Protein AF-A0A512J913-F1 (afdb_monomer_lite)

Radius of gyration: 15.75 Å; chains: 1; bounding box: 43×26×37 Å

Structure (mmCIF, N/CA/C/O backbone):
data_AF-A0A512J913-F1
#
_entry.id   AF-A0A512J913-F1
#
loop_
_atom_site.group_PDB
_atom_site.id
_atom_site.type_symbol
_atom_site.label_atom_id
_atom_site.label_alt_id
_atom_site.label_comp_id
_atom_site.label_asym_id
_atom_site.label_entity_id
_atom_site.label_seq_id
_atom_site.pdbx_PDB_ins_code
_atom_site.Cartn_x
_atom_site.Cartn_y
_atom_site.Cartn_z
_atom_site.occupancy
_atom_site.B_iso_or_equiv
_atom_site.auth_seq_id
_atom_site.auth_comp_id
_atom_site.auth_asym_id
_atom_site.auth_atom_id
_atom_site.pdbx_PDB_model_num
ATOM 1 N N . MET A 1 1 ? -6.130 -16.886 -3.804 1.00 50.66 1 MET A N 1
ATOM 2 C CA . MET A 1 1 ? -6.868 -15.606 -3.938 1.00 50.66 1 MET A CA 1
ATOM 3 C C . MET A 1 1 ? -5.923 -14.403 -3.977 1.00 50.66 1 MET A C 1
ATOM 5 O O . MET A 1 1 ? -6.356 -13.372 -4.466 1.00 50.66 1 MET A O 1
ATOM 9 N N . ASN A 1 2 ? -4.657 -14.534 -3.545 1.00 57.94 2 ASN A N 1
ATOM 10 C CA . ASN A 1 2 ? -3.639 -13.482 -3.696 1.00 57.94 2 ASN A CA 1
ATOM 11 C C . ASN A 1 2 ? -3.136 -13.316 -5.140 1.00 57.94 2 ASN A C 1
ATOM 13 O O . ASN A 1 2 ? -2.950 -12.186 -5.570 1.00 57.94 2 ASN A O 1
ATOM 17 N N . ASP A 1 3 ? -3.061 -14.404 -5.913 1.00 68.06 3 ASP A N 1
ATOM 18 C CA . ASP A 1 3 ? -2.468 -14.396 -7.263 1.00 68.06 3 ASP A CA 1
ATOM 19 C C . ASP A 1 3 ? -3.085 -13.357 -8.220 1.00 68.06 3 ASP A C 1
ATOM 21 O O . ASP A 1 3 ? -2.378 -12.712 -8.979 1.00 68.06 3 ASP A O 1
ATOM 25 N N . ALA A 1 4 ? -4.398 -13.111 -8.137 1.00 76.56 4 ALA A N 1
ATOM 26 C CA . ALA A 1 4 ? -5.071 -12.143 -9.009 1.00 76.56 4 ALA A CA 1
ATOM 27 C C . ALA A 1 4 ? -4.707 -10.674 -8.705 1.00 76.56 4 ALA A C 1
ATOM 29 O O . ALA A 1 4 ? -4.773 -9.826 -9.594 1.00 76.56 4 ALA A O 1
ATOM 30 N N . ILE A 1 5 ? -4.365 -10.357 -7.451 1.00 75.62 5 ILE A N 1
ATOM 31 C CA . ILE A 1 5 ? -3.904 -9.015 -7.065 1.00 75.62 5 ILE A CA 1
ATOM 32 C C . ILE A 1 5 ? -2.443 -8.848 -7.474 1.00 75.62 5 ILE A C 1
ATOM 34 O O . ILE A 1 5 ? -2.087 -7.806 -8.023 1.00 75.62 5 ILE A O 1
ATOM 38 N N . ASP A 1 6 ? -1.631 -9.881 -7.259 1.00 80.06 6 ASP A N 1
ATOM 39 C CA . ASP A 1 6 ? -0.223 -9.887 -7.649 1.00 80.06 6 ASP A CA 1
ATOM 40 C C . ASP A 1 6 ? -0.076 -9.709 -9.169 1.00 80.06 6 ASP A C 1
ATOM 42 O O . ASP A 1 6 ? 0.686 -8.848 -9.617 1.00 80.06 6 ASP A O 1
ATOM 46 N N . ASP A 1 7 ? -0.888 -10.419 -9.961 1.00 84.81 7 ASP A N 1
ATOM 47 C CA . ASP A 1 7 ? -0.938 -10.289 -11.422 1.00 84.81 7 ASP A CA 1
ATOM 48 C C . ASP A 1 7 ? -1.324 -8.868 -11.861 1.00 84.81 7 ASP A C 1
ATOM 50 O O . ASP A 1 7 ? -0.690 -8.290 -12.747 1.00 84.81 7 ASP A O 1
ATOM 54 N N . LEU A 1 8 ? -2.327 -8.264 -11.214 1.00 83.31 8 LEU A N 1
ATOM 55 C CA . LEU A 1 8 ? -2.758 -6.899 -11.519 1.00 83.31 8 LEU A CA 1
ATOM 56 C C . LEU A 1 8 ? -1.661 -5.875 -11.198 1.00 83.31 8 LEU A C 1
ATOM 58 O O . LEU A 1 8 ? -1.430 -4.945 -11.972 1.00 83.31 8 LEU A O 1
ATOM 62 N N . VAL A 1 9 ? -0.980 -6.020 -10.059 1.00 83.31 9 VAL A N 1
ATOM 63 C CA . VAL A 1 9 ? 0.129 -5.136 -9.678 1.00 83.31 9 VAL A CA 1
ATOM 64 C C . VAL A 1 9 ? 1.288 -5.290 -10.661 1.00 83.31 9 VAL A C 1
ATOM 66 O O . VAL A 1 9 ? 1.824 -4.281 -11.123 1.00 83.31 9 VAL A O 1
ATOM 69 N N . ALA A 1 10 ? 1.634 -6.522 -11.041 1.00 85.19 10 ALA A N 1
ATOM 70 C CA . ALA A 1 10 ? 2.672 -6.804 -12.026 1.00 85.19 10 ALA A CA 1
ATOM 71 C C . ALA A 1 10 ? 2.339 -6.207 -13.403 1.00 85.19 10 ALA A C 1
ATOM 73 O O . ALA A 1 10 ? 3.196 -5.570 -14.020 1.00 85.19 10 ALA A O 1
ATOM 74 N N . GLU A 1 11 ? 1.090 -6.331 -13.860 1.00 89.69 11 GLU A N 1
ATOM 75 C CA . GLU A 1 11 ? 0.616 -5.728 -15.109 1.00 89.69 11 GLU A CA 1
ATOM 76 C C . GLU A 1 11 ? 0.761 -4.200 -15.076 1.00 89.69 11 GLU A C 1
ATOM 78 O O . GLU A 1 11 ? 1.305 -3.599 -16.006 1.00 89.69 11 GLU A O 1
ATOM 83 N N . ARG A 1 12 ? 0.331 -3.551 -13.985 1.00 88.19 12 ARG A N 1
ATOM 84 C CA . ARG A 1 12 ? 0.413 -2.088 -13.841 1.00 88.19 12 ARG A CA 1
ATOM 85 C C . ARG A 1 12 ? 1.848 -1.588 -13.736 1.00 88.19 12 ARG A C 1
ATOM 87 O O . ARG A 1 12 ? 2.168 -0.569 -14.346 1.00 88.19 12 ARG A O 1
ATOM 94 N N . LEU A 1 13 ? 2.713 -2.306 -13.022 1.00 87.94 13 LEU A N 1
ATOM 95 C CA . LEU A 1 13 ? 4.145 -2.011 -12.964 1.00 87.94 13 LEU A CA 1
ATOM 96 C C . LEU A 1 13 ? 4.797 -2.155 -14.338 1.00 87.94 13 LEU A C 1
ATOM 98 O O . LEU A 1 13 ? 5.553 -1.276 -14.744 1.00 87.94 13 LEU A O 1
ATOM 102 N N . SER A 1 14 ? 4.472 -3.220 -15.075 1.00 88.81 14 SER A N 1
ATOM 103 C CA . SER A 1 14 ? 4.976 -3.430 -16.433 1.00 88.81 14 SER A CA 1
ATOM 104 C C . SER A 1 14 ? 4.492 -2.348 -17.397 1.00 88.81 14 SER A C 1
ATOM 106 O O . SER A 1 14 ? 5.258 -1.921 -18.254 1.00 88.81 14 SER A O 1
ATOM 108 N N . ALA A 1 15 ? 3.244 -1.892 -17.272 1.00 87.50 15 ALA A N 1
ATOM 109 C CA . ALA A 1 15 ? 2.690 -0.833 -18.114 1.00 87.50 15 ALA A CA 1
ATOM 110 C C . ALA A 1 15 ? 3.309 0.544 -17.821 1.00 87.50 15 ALA A C 1
ATOM 112 O O . ALA A 1 15 ? 3.456 1.355 -18.731 1.00 87.50 15 ALA A O 1
ATOM 113 N N . ALA A 1 16 ? 3.685 0.803 -16.567 1.00 87.88 16 ALA A N 1
ATOM 114 C CA . ALA A 1 16 ? 4.386 2.019 -16.158 1.00 87.88 16 ALA A CA 1
ATOM 115 C C . ALA A 1 16 ? 5.914 1.936 -16.365 1.00 87.88 16 ALA A C 1
ATOM 117 O O . ALA A 1 16 ? 6.622 2.930 -16.192 1.00 87.88 16 ALA A O 1
ATOM 118 N N . ALA A 1 17 ? 6.448 0.764 -16.723 1.00 85.31 17 ALA A N 1
ATOM 119 C CA . ALA A 1 17 ? 7.881 0.554 -16.861 1.00 85.31 17 ALA A CA 1
ATOM 120 C C . ALA A 1 17 ? 8.460 1.440 -17.975 1.00 85.31 17 ALA A C 1
ATOM 122 O O . ALA A 1 17 ? 8.073 1.354 -19.137 1.00 85.31 17 ALA A O 1
ATOM 123 N N . GLY A 1 18 ? 9.423 2.289 -17.612 1.00 87.81 18 GLY A N 1
ATOM 124 C CA . GLY A 1 18 ? 10.062 3.230 -18.537 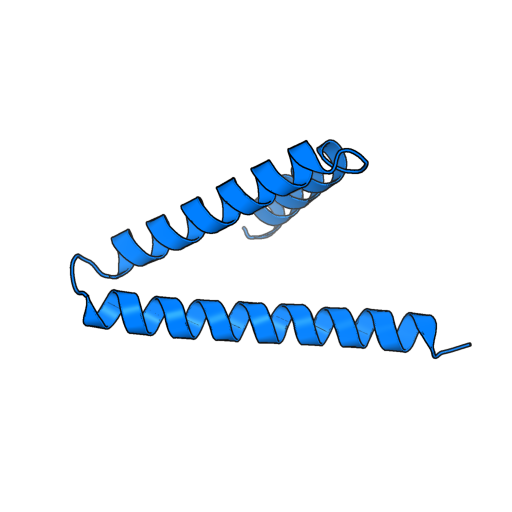1.00 87.81 18 GLY A CA 1
ATOM 125 C C . GLY A 1 18 ? 9.446 4.632 -18.559 1.00 87.81 18 GLY A C 1
ATOM 126 O O . GLY A 1 18 ? 10.044 5.518 -19.165 1.00 87.81 18 GLY A O 1
ATOM 127 N N . ASP A 1 19 ? 8.333 4.864 -17.853 1.00 93.12 19 ASP A N 1
ATOM 128 C CA . ASP A 1 19 ? 7.765 6.196 -17.626 1.00 93.12 19 ASP A CA 1
ATOM 129 C C . ASP A 1 19 ? 7.797 6.552 -16.123 1.00 93.12 19 ASP A C 1
ATOM 131 O O . ASP A 1 19 ? 6.971 6.078 -15.335 1.00 93.12 19 ASP A O 1
ATOM 135 N N . PRO A 1 20 ? 8.744 7.408 -15.690 1.00 88.19 20 PRO A N 1
ATOM 136 C CA . PRO A 1 20 ? 8.850 7.828 -14.296 1.00 88.19 20 PRO A CA 1
ATOM 137 C C . PRO A 1 20 ? 7.596 8.518 -13.746 1.00 88.19 20 PRO A C 1
ATOM 139 O O . PRO A 1 20 ? 7.337 8.413 -12.547 1.00 88.19 20 PRO A O 1
ATOM 142 N N . ALA A 1 21 ? 6.829 9.224 -14.586 1.00 91.00 21 ALA A N 1
ATOM 143 C CA . ALA A 1 21 ? 5.603 9.887 -14.152 1.00 91.00 21 ALA A CA 1
ATOM 144 C C . ALA A 1 21 ? 4.512 8.851 -13.856 1.00 91.00 21 ALA A C 1
ATOM 146 O O . ALA A 1 21 ? 3.935 8.865 -12.770 1.00 91.00 21 ALA A O 1
ATOM 147 N N . ALA A 1 22 ? 4.322 7.879 -14.753 1.00 85.69 22 ALA A N 1
ATOM 148 C CA . ALA A 1 22 ? 3.386 6.776 -14.542 1.00 85.69 22 ALA A CA 1
ATOM 149 C C . ALA A 1 22 ? 3.729 5.942 -13.291 1.00 85.69 22 ALA A C 1
ATOM 151 O O . ALA A 1 22 ? 2.837 5.530 -12.549 1.00 85.69 22 ALA A O 1
ATOM 152 N N . LEU A 1 23 ? 5.021 5.730 -13.008 1.00 87.62 23 LEU A N 1
ATOM 153 C CA . LEU A 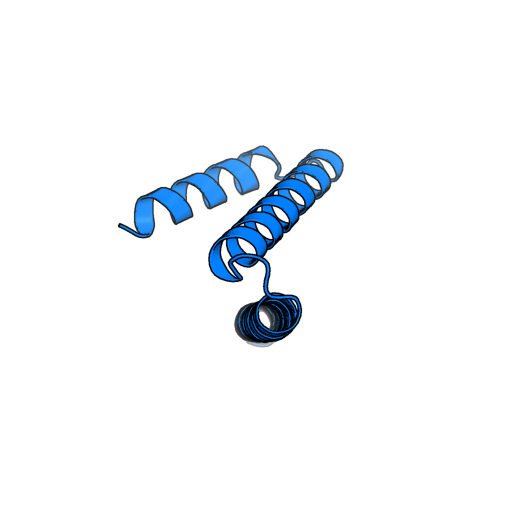1 23 ? 5.464 5.068 -11.774 1.00 87.62 23 LEU A CA 1
ATOM 154 C C . LEU A 1 23 ? 5.165 5.900 -10.519 1.00 87.62 23 LEU A C 1
ATOM 156 O O . LEU A 1 23 ? 4.781 5.343 -9.487 1.00 87.62 23 LEU A O 1
ATOM 160 N N . ALA A 1 24 ? 5.327 7.224 -10.587 1.00 87.00 24 ALA A N 1
ATOM 161 C CA . ALA A 1 24 ? 4.982 8.115 -9.483 1.00 87.00 24 ALA A CA 1
ATOM 162 C C . ALA A 1 24 ? 3.471 8.107 -9.199 1.00 87.00 24 ALA A C 1
ATOM 164 O O . ALA A 1 24 ? 3.081 8.045 -8.029 1.00 87.00 24 ALA A O 1
ATOM 165 N N . ASP A 1 25 ? 2.645 8.090 -10.246 1.00 89.94 25 ASP A N 1
ATOM 166 C CA . ASP A 1 25 ? 1.187 7.995 -10.141 1.00 89.94 25 ASP A CA 1
ATOM 167 C C . ASP A 1 25 ? 0.754 6.651 -9.547 1.00 89.94 25 ASP A C 1
ATOM 169 O O . ASP A 1 25 ? -0.045 6.616 -8.608 1.00 89.94 25 ASP A O 1
ATOM 173 N N . LEU A 1 26 ? 1.334 5.542 -10.020 1.00 88.38 26 LEU A N 1
ATOM 174 C CA . LEU A 1 26 ? 1.075 4.207 -9.477 1.00 88.38 26 LEU A CA 1
ATOM 175 C C . LEU A 1 26 ? 1.436 4.128 -7.987 1.00 88.38 26 LEU A C 1
ATOM 177 O O . LEU A 1 26 ? 0.648 3.634 -7.181 1.00 88.38 26 LEU A O 1
ATOM 181 N N . ARG A 1 27 ? 2.593 4.675 -7.594 1.00 89.31 27 ARG A N 1
ATOM 182 C CA . ARG A 1 27 ? 2.986 4.781 -6.182 1.00 89.31 27 ARG A CA 1
ATOM 183 C C . ARG A 1 27 ? 1.972 5.599 -5.379 1.00 89.31 27 ARG A C 1
ATOM 185 O O . ARG A 1 27 ? 1.607 5.194 -4.278 1.00 89.31 27 ARG A O 1
ATOM 192 N N . GLY A 1 28 ? 1.518 6.734 -5.911 1.00 89.44 28 GLY A N 1
ATOM 193 C CA . GLY A 1 28 ? 0.500 7.569 -5.272 1.00 89.44 28 GLY A CA 1
ATOM 194 C C . GLY A 1 28 ? -0.813 6.817 -5.045 1.00 89.44 28 GLY A C 1
ATOM 195 O O . GLY A 1 28 ? -1.365 6.867 -3.946 1.00 89.44 28 GLY A O 1
ATOM 196 N N . ALA A 1 29 ? -1.271 6.061 -6.045 1.00 89.56 29 ALA A N 1
ATOM 197 C CA . ALA A 1 29 ? -2.479 5.244 -5.952 1.00 89.56 29 ALA A CA 1
ATOM 198 C C . ALA A 1 29 ? -2.363 4.139 -4.887 1.00 89.56 29 ALA A C 1
ATOM 200 O O . ALA A 1 29 ? -3.297 3.942 -4.110 1.00 89.56 29 ALA A O 1
ATOM 201 N N . LEU A 1 30 ? -1.213 3.459 -4.806 1.00 88.31 30 LEU A N 1
ATOM 202 C CA . LEU A 1 30 ? -0.958 2.432 -3.788 1.00 88.31 30 LEU A CA 1
ATOM 203 C C . LEU A 1 30 ? -0.971 3.016 -2.369 1.00 88.31 30 LEU A C 1
ATOM 205 O O . LEU A 1 30 ? -1.615 2.454 -1.484 1.00 88.31 30 LEU A O 1
ATOM 209 N N . ILE A 1 31 ? -0.318 4.165 -2.160 1.00 90.88 31 ILE A N 1
ATOM 210 C CA . ILE A 1 31 ? -0.318 4.859 -0.863 1.00 90.88 31 ILE A CA 1
ATOM 211 C C . ILE A 1 31 ? -1.746 5.253 -0.473 1.00 90.88 31 ILE A C 1
ATOM 213 O O . ILE A 1 31 ? -2.171 4.971 0.644 1.00 90.88 31 ILE A O 1
ATOM 217 N N . ALA A 1 32 ? -2.508 5.848 -1.395 1.00 90.25 32 ALA A N 1
ATOM 218 C CA . ALA A 1 32 ? -3.890 6.240 -1.137 1.00 90.25 32 ALA A CA 1
ATOM 219 C C . ALA A 1 32 ? -4.783 5.036 -0.788 1.00 90.25 32 ALA A C 1
ATOM 221 O O . ALA A 1 32 ? -5.579 5.115 0.149 1.00 90.25 32 ALA A O 1
ATOM 222 N N . GLY A 1 33 ? -4.626 3.915 -1.500 1.00 90.06 33 GLY A N 1
ATOM 223 C CA . GLY A 1 33 ? -5.346 2.672 -1.218 1.00 90.06 33 GLY A CA 1
ATOM 224 C C . GLY A 1 33 ? -5.035 2.114 0.172 1.00 90.06 33 GLY A C 1
ATOM 225 O O . GLY A 1 33 ? -5.956 1.788 0.921 1.00 90.06 33 GLY A O 1
ATOM 226 N N . LEU A 1 34 ? -3.754 2.077 0.553 1.00 91.19 34 LEU A N 1
ATOM 227 C CA . LEU A 1 34 ? -3.322 1.659 1.888 1.00 91.19 34 LEU A CA 1
ATOM 228 C C . LEU A 1 34 ? -3.878 2.584 2.981 1.00 91.19 34 LEU A C 1
ATOM 230 O O . LEU A 1 34 ? -4.440 2.105 3.965 1.00 91.19 34 LEU A O 1
ATOM 234 N N . SER A 1 35 ? -3.784 3.905 2.798 1.00 90.31 35 SER A N 1
ATOM 235 C CA . SER A 1 35 ? -4.331 4.879 3.750 1.00 90.31 35 SER A CA 1
ATOM 236 C C . SER A 1 35 ? -5.844 4.728 3.927 1.00 90.31 35 SER A C 1
ATOM 238 O O . SER A 1 35 ? -6.338 4.811 5.051 1.00 90.31 35 SER A O 1
ATOM 240 N N . LEU A 1 36 ? -6.583 4.461 2.845 1.00 92.00 36 LEU A N 1
ATOM 241 C CA . LEU A 1 36 ? -8.022 4.212 2.911 1.00 92.00 36 LEU A CA 1
ATOM 242 C C . LEU A 1 36 ? -8.342 2.916 3.667 1.00 92.00 36 LEU A C 1
ATOM 244 O O . LEU A 1 36 ? -9.232 2.918 4.514 1.00 92.00 36 LEU A O 1
ATOM 248 N N . ALA A 1 37 ? -7.615 1.828 3.400 1.00 92.19 37 ALA A N 1
ATOM 249 C CA . ALA A 1 37 ? -7.803 0.561 4.106 1.00 92.19 37 ALA A CA 1
ATOM 250 C C . ALA A 1 37 ? -7.570 0.713 5.619 1.00 92.19 37 ALA A C 1
ATOM 252 O O . ALA A 1 37 ? -8.368 0.218 6.419 1.00 92.19 37 ALA A O 1
ATOM 253 N N . ILE A 1 38 ? -6.532 1.457 6.016 1.00 93.12 38 ILE A N 1
ATOM 254 C CA . ILE A 1 38 ? -6.257 1.785 7.421 1.00 93.12 38 ILE A CA 1
ATOM 255 C C . ILE A 1 38 ? -7.399 2.606 8.018 1.00 93.12 38 ILE A C 1
ATOM 257 O O . ILE A 1 38 ? -7.902 2.255 9.082 1.00 93.12 38 ILE A O 1
ATOM 261 N N . ALA A 1 39 ? -7.841 3.664 7.335 1.00 91.56 39 ALA A N 1
ATOM 262 C CA . ALA A 1 39 ? -8.916 4.525 7.821 1.00 91.56 39 ALA A CA 1
ATOM 263 C C . ALA A 1 39 ? -10.229 3.753 8.039 1.00 91.56 39 ALA A C 1
ATOM 265 O O . ALA A 1 39 ? -10.896 3.955 9.053 1.00 91.56 39 ALA A O 1
ATOM 266 N N . VAL A 1 40 ? -10.574 2.842 7.121 1.00 94.69 40 VAL A N 1
ATOM 267 C CA . VAL A 1 40 ? -11.747 1.962 7.248 1.00 94.69 40 VAL A CA 1
ATOM 268 C C . VAL A 1 40 ? -11.583 0.997 8.423 1.00 94.69 40 VAL A C 1
ATOM 270 O O . VAL A 1 40 ? -12.502 0.857 9.223 1.00 94.69 40 VAL A O 1
ATOM 273 N N . THR A 1 41 ? -10.411 0.374 8.562 1.00 95.00 41 THR A N 1
ATOM 274 C CA . THR A 1 41 ? 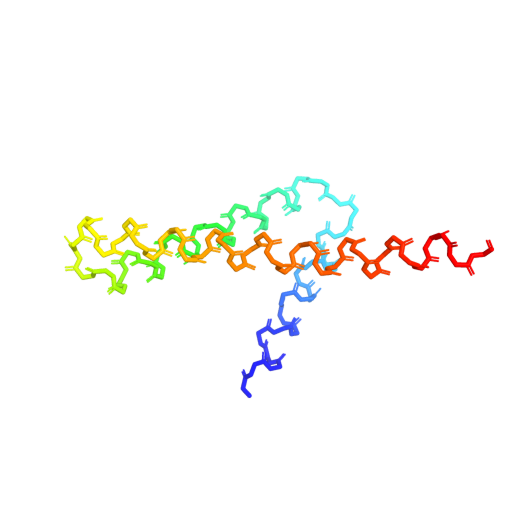-10.133 -0.607 9.628 1.00 95.00 41 THR A CA 1
ATOM 275 C C . THR A 1 41 ? -10.064 0.038 11.014 1.00 95.00 41 THR A C 1
ATOM 277 O O . THR A 1 41 ? -10.398 -0.589 12.013 1.00 95.00 41 THR A O 1
ATOM 280 N N . ALA A 1 42 ? -9.642 1.299 11.093 1.00 94.25 42 ALA A N 1
ATOM 281 C CA . ALA A 1 42 ? -9.537 2.038 12.344 1.00 94.25 42 ALA A CA 1
ATOM 282 C C . ALA A 1 42 ? -10.894 2.498 12.905 1.00 94.25 42 ALA A C 1
ATOM 284 O O . ALA A 1 42 ? -10.938 2.946 14.049 1.00 94.25 42 ALA A O 1
ATOM 285 N N . GLU A 1 43 ? -11.975 2.435 12.116 1.00 92.75 43 GLU A N 1
ATOM 286 C CA . GLU A 1 43 ? -13.346 2.788 12.524 1.00 92.75 43 GLU A CA 1
ATOM 287 C C . GLU A 1 43 ? -13.458 4.166 13.218 1.00 92.75 43 GLU A C 1
ATOM 289 O O . GLU A 1 43 ? -14.237 4.367 14.149 1.00 92.75 43 GLU A O 1
ATOM 294 N N . GLY A 1 44 ? -12.655 5.143 12.778 1.00 85.19 44 GLY A N 1
ATOM 295 C CA . GLY A 1 44 ? -12.632 6.498 13.348 1.00 85.19 44 GLY A CA 1
ATOM 296 C C . GLY A 1 44 ? -11.812 6.654 14.636 1.00 85.19 44 GLY A C 1
ATOM 297 O O . GLY A 1 44 ? -11.845 7.717 15.252 1.00 85.19 44 GLY A O 1
ATOM 298 N N . SER A 1 45 ? -11.065 5.630 15.054 1.00 95.19 45 SER A N 1
ATOM 299 C CA . SER A 1 45 ? -10.115 5.721 16.163 1.00 95.19 45 SER A CA 1
ATOM 300 C C . SER A 1 45 ? -8.741 6.192 15.687 1.00 95.19 45 SER A C 1
ATOM 302 O O . SER A 1 45 ? -7.993 5.430 15.073 1.00 95.19 45 SER A O 1
ATOM 304 N N . ASP A 1 46 ? -8.356 7.416 16.058 1.00 93.38 46 ASP A N 1
ATOM 305 C CA . ASP A 1 46 ? -7.027 7.973 15.755 1.00 93.38 46 ASP A CA 1
ATOM 306 C C . ASP A 1 46 ? -5.890 7.085 16.282 1.00 93.38 46 ASP A C 1
ATOM 308 O O . ASP A 1 46 ? -4.861 6.903 15.632 1.00 93.38 46 ASP A O 1
ATOM 312 N N . ARG A 1 47 ? -6.092 6.470 17.455 1.00 94.94 47 ARG A N 1
ATOM 313 C CA . ARG A 1 47 ? -5.115 5.551 18.050 1.00 94.94 47 ARG A CA 1
ATOM 314 C C . ARG A 1 47 ? -4.973 4.269 17.232 1.00 94.94 47 ARG A C 1
ATOM 316 O O . ARG A 1 47 ? -3.849 3.812 17.036 1.00 94.94 47 ARG A O 1
ATOM 323 N N . ALA A 1 48 ? -6.084 3.686 16.781 1.00 93.31 48 ALA A N 1
ATOM 324 C CA . ALA A 1 48 ? -6.040 2.488 15.945 1.00 93.31 48 ALA A CA 1
ATOM 325 C C . ALA A 1 48 ? -5.414 2.795 14.578 1.00 93.31 48 ALA A C 1
ATOM 327 O O . ALA A 1 48 ? -4.576 2.030 14.113 1.00 93.31 48 ALA A O 1
ATOM 328 N N . ALA A 1 49 ? -5.743 3.944 13.980 1.00 92.25 49 ALA A N 1
ATOM 329 C CA . ALA A 1 49 ? -5.135 4.397 12.733 1.00 92.25 49 ALA A CA 1
ATOM 330 C C . ALA A 1 49 ? -3.615 4.571 12.871 1.00 92.25 49 ALA A C 1
ATOM 332 O O . ALA A 1 49 ? -2.873 4.085 12.024 1.00 92.25 49 ALA A O 1
ATOM 333 N N . SER A 1 50 ? -3.143 5.196 13.959 1.00 93.88 50 SER A N 1
ATOM 334 C CA . SER A 1 50 ? -1.707 5.351 14.234 1.00 93.88 50 SER A CA 1
ATOM 335 C C . SER A 1 50 ? -1.000 4.000 14.346 1.00 93.88 50 SER A C 1
ATOM 337 O O . SER A 1 50 ? 0.014 3.790 13.689 1.00 93.88 50 SER A O 1
ATOM 339 N N . PHE A 1 51 ? -1.563 3.067 15.120 1.00 96.25 51 PHE A N 1
ATOM 340 C CA . PHE A 1 51 ? -1.005 1.723 15.278 1.00 96.25 51 PHE A CA 1
ATOM 341 C C . PHE A 1 51 ? -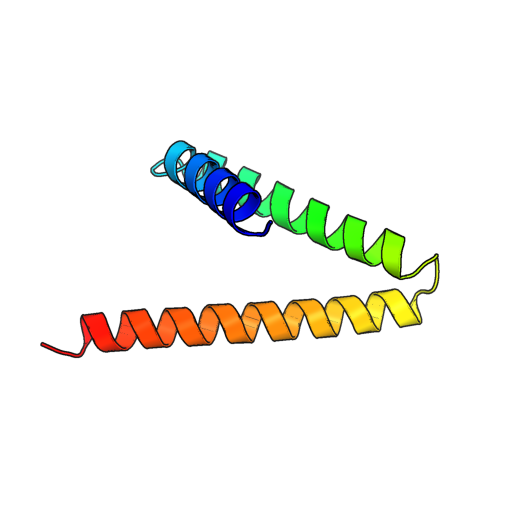0.931 0.970 13.940 1.00 96.25 51 PHE A C 1
ATOM 343 O O . PHE A 1 51 ? 0.103 0.409 13.595 1.00 96.25 51 PHE A O 1
ATOM 350 N N . LEU A 1 52 ? -2.002 1.004 13.146 1.00 94.25 52 LEU A N 1
ATOM 351 C CA . LEU A 1 52 ? -2.043 0.347 11.837 1.00 94.25 52 LEU A CA 1
ATOM 35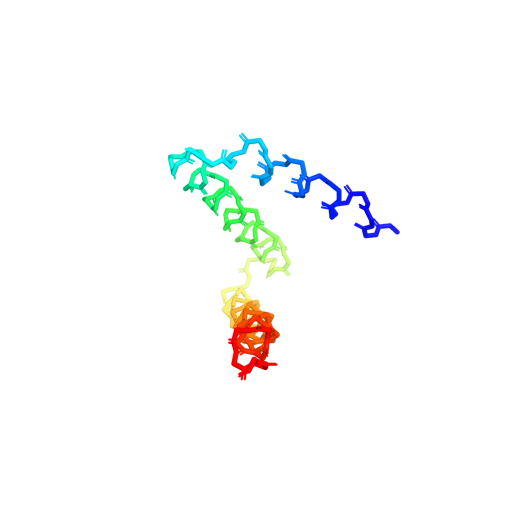2 C C . LEU A 1 52 ? -1.079 0.987 10.827 1.00 94.25 52 LEU A C 1
ATOM 354 O O . LEU A 1 52 ? -0.489 0.277 10.016 1.00 94.25 52 LEU A O 1
ATOM 358 N N . CYS A 1 53 ? -0.890 2.309 10.876 1.00 93.44 53 CYS A N 1
ATOM 359 C CA . CYS A 1 53 ? 0.129 2.996 10.081 1.00 93.44 53 CYS A CA 1
ATOM 360 C C . CYS A 1 53 ? 1.548 2.545 10.454 1.00 93.44 53 CYS A C 1
ATOM 362 O O . CYS A 1 53 ? 2.373 2.347 9.560 1.00 93.44 53 CYS A O 1
ATOM 364 N N . GLU A 1 54 ? 1.840 2.381 11.745 1.00 93.88 54 GLU A N 1
ATOM 365 C CA . GLU A 1 54 ? 3.133 1.876 12.222 1.00 93.88 54 GLU A CA 1
ATOM 366 C C . GLU A 1 54 ? 3.373 0.436 11.752 1.00 93.88 54 GLU A C 1
ATOM 368 O O . GLU A 1 54 ? 4.408 0.163 11.146 1.00 93.88 54 GLU A O 1
ATOM 373 N N . GLU A 1 55 ? 2.394 -0.456 11.922 1.00 94.19 55 GLU A N 1
ATOM 374 C CA . GLU A 1 55 ? 2.471 -1.847 11.453 1.00 94.19 55 GLU A CA 1
ATOM 375 C C . GLU A 1 55 ? 2.678 -1.928 9.934 1.00 94.19 55 GLU A C 1
ATOM 377 O O . GLU A 1 55 ? 3.577 -2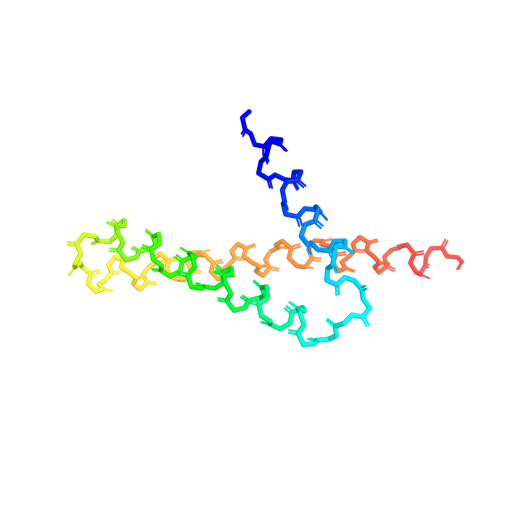.620 9.454 1.00 94.19 55 GLU A O 1
ATOM 382 N N . ALA A 1 56 ? 1.898 -1.168 9.158 1.00 90.81 56 ALA A N 1
ATOM 383 C CA . ALA A 1 56 ? 2.043 -1.125 7.706 1.00 90.81 56 ALA A CA 1
ATOM 384 C C . ALA A 1 56 ? 3.425 -0.603 7.281 1.00 90.81 56 ALA A C 1
ATOM 386 O O . ALA A 1 56 ? 4.011 -1.102 6.320 1.00 90.81 56 ALA A O 1
ATOM 387 N N . THR A 1 57 ? 3.966 0.379 8.006 1.00 89.62 57 THR A N 1
ATOM 388 C CA . THR A 1 57 ? 5.312 0.909 7.759 1.00 89.62 57 THR A CA 1
ATOM 389 C C . THR A 1 57 ? 6.380 -0.146 8.040 1.00 89.62 57 THR A C 1
ATOM 391 O O . THR A 1 57 ? 7.275 -0.326 7.214 1.00 89.62 57 THR A O 1
ATOM 394 N N . SER A 1 58 ? 6.273 -0.875 9.154 1.00 90.00 58 SER A N 1
ATOM 395 C CA . SER A 1 58 ? 7.190 -1.970 9.499 1.00 90.00 58 SER A CA 1
ATOM 396 C C . SER A 1 58 ? 7.195 -3.055 8.423 1.00 90.00 58 SER A C 1
ATOM 398 O O . SER A 1 58 ? 8.258 -3.386 7.901 1.00 90.00 58 SER A O 1
ATOM 400 N N . LEU A 1 59 ? 6.016 -3.516 7.993 1.00 88.00 59 LEU A N 1
ATOM 401 C CA . LEU A 1 59 ? 5.883 -4.529 6.940 1.00 88.00 59 LEU A CA 1
ATOM 402 C C . LEU A 1 59 ? 6.475 -4.071 5.599 1.00 88.00 59 LEU A C 1
ATOM 404 O O . LEU A 1 59 ? 7.123 -4.855 4.901 1.00 88.00 59 LEU A O 1
ATOM 408 N N . LEU A 1 60 ? 6.292 -2.797 5.234 1.00 84.31 60 LEU A N 1
ATOM 409 C CA . LEU A 1 60 ? 6.912 -2.224 4.037 1.00 84.31 60 LEU A CA 1
ATOM 410 C C . LEU A 1 60 ? 8.441 -2.237 4.138 1.00 84.31 60 LEU A C 1
ATOM 412 O O . LEU A 1 60 ? 9.110 -2.639 3.185 1.00 84.31 60 LEU A O 1
ATOM 416 N N . PHE A 1 61 ? 9.003 -1.822 5.276 1.00 84.50 61 PHE A N 1
ATOM 417 C CA . PHE A 1 61 ? 10.452 -1.834 5.483 1.00 84.50 61 PHE A CA 1
ATOM 418 C C . PHE A 1 61 ? 11.033 -3.247 5.470 1.00 84.50 61 PHE A C 1
ATOM 420 O O . PHE A 1 61 ? 12.073 -3.455 4.844 1.00 84.50 61 PHE A O 1
ATOM 427 N N . GLU A 1 62 ? 10.376 -4.209 6.114 1.00 85.50 62 GLU A N 1
ATOM 428 C CA . GLU A 1 62 ? 10.777 -5.618 6.099 1.00 85.50 62 GLU A CA 1
ATOM 429 C C . GLU A 1 62 ? 10.800 -6.154 4.664 1.00 85.50 62 GLU A C 1
ATOM 431 O O . GLU A 1 62 ? 11.848 -6.592 4.188 1.00 85.50 62 GLU A O 1
ATOM 436 N N . THR A 1 63 ? 9.704 -5.976 3.922 1.00 81.50 63 THR A N 1
ATOM 437 C CA . THR A 1 63 ? 9.577 -6.435 2.528 1.00 81.50 63 THR A CA 1
ATOM 438 C C . THR A 1 63 ? 10.645 -5.823 1.614 1.00 81.50 63 THR A C 1
ATOM 440 O O . THR A 1 63 ? 11.247 -6.515 0.786 1.00 81.50 63 THR A O 1
ATOM 443 N N . VAL A 1 64 ? 10.906 -4.516 1.754 1.00 77.06 64 VAL A N 1
ATOM 444 C CA . VAL A 1 64 ? 11.941 -3.816 0.976 1.00 77.06 64 VAL A CA 1
ATOM 445 C C . VAL A 1 64 ? 13.334 -4.305 1.358 1.00 77.06 64 VAL A C 1
ATOM 447 O O . VAL A 1 64 ? 14.173 -4.480 0.476 1.00 77.06 64 VAL A O 1
ATOM 450 N N . THR A 1 65 ? 13.594 -4.539 2.644 1.00 74.38 65 THR A N 1
ATOM 451 C CA . THR A 1 65 ? 14.897 -5.018 3.124 1.00 74.38 65 THR A CA 1
ATOM 452 C C . THR A 1 65 ? 15.181 -6.425 2.608 1.00 74.38 65 THR A C 1
ATOM 454 O O . THR A 1 65 ? 16.267 -6.663 2.081 1.00 74.38 65 THR A O 1
ATOM 457 N N . GLU A 1 66 ? 14.200 -7.326 2.667 1.00 76.88 66 GLU A N 1
ATOM 458 C CA . GLU A 1 66 ? 14.295 -8.679 2.112 1.00 76.88 66 GLU A CA 1
ATOM 459 C C . GLU A 1 66 ? 14.594 -8.658 0.607 1.00 76.88 66 GLU A C 1
ATOM 461 O O . GLU A 1 66 ? 15.511 -9.340 0.139 1.00 76.88 66 GLU A O 1
ATOM 466 N N . HIS A 1 67 ? 13.894 -7.812 -0.155 1.00 71.25 67 HIS A N 1
ATOM 467 C CA . HIS A 1 67 ? 14.154 -7.651 -1.587 1.00 71.25 67 HIS A CA 1
ATOM 468 C C . HIS A 1 67 ? 15.518 -7.015 -1.877 1.00 71.25 67 HIS A C 1
ATOM 470 O O . HIS A 1 67 ? 16.231 -7.463 -2.775 1.00 71.25 67 HIS A O 1
ATOM 476 N N . ALA A 1 68 ? 15.918 -5.991 -1.122 1.00 66.44 68 ALA A N 1
ATOM 477 C CA . ALA A 1 68 ? 17.215 -5.342 -1.282 1.00 66.44 68 ALA A CA 1
ATOM 478 C C . ALA A 1 68 ? 18.367 -6.311 -0.982 1.00 66.44 68 ALA A C 1
ATOM 480 O O . ALA A 1 68 ? 19.379 -6.298 -1.684 1.00 66.44 68 ALA A O 1
ATOM 481 N N . TRP A 1 69 ? 18.208 -7.187 0.013 1.00 59.69 69 TRP A N 1
ATOM 482 C CA . TRP A 1 69 ? 19.166 -8.248 0.320 1.00 59.69 69 TRP A CA 1
ATOM 483 C C . TRP A 1 69 ? 19.211 -9.313 -0.776 1.00 59.69 69 TRP A C 1
ATOM 485 O O . TRP A 1 69 ? 20.303 -9.708 -1.190 1.00 59.69 69 TRP A O 1
ATOM 495 N N . ALA A 1 70 ? 18.057 -9.730 -1.302 1.00 57.50 70 ALA A N 1
ATOM 496 C CA . ALA A 1 70 ? 17.984 -10.669 -2.419 1.00 57.50 70 ALA A CA 1
ATOM 497 C C . ALA A 1 70 ? 18.690 -10.121 -3.674 1.00 57.50 70 ALA A C 1
ATOM 499 O O . ALA A 1 70 ? 19.498 -10.816 -4.291 1.00 57.50 70 ALA A O 1
ATOM 500 N N . VAL A 1 71 ? 18.468 -8.848 -4.012 1.00 59.16 71 VAL A N 1
ATOM 501 C CA . VAL A 1 71 ? 19.149 -8.176 -5.131 1.00 59.16 71 VAL A CA 1
ATOM 502 C C . VAL A 1 71 ? 20.637 -7.965 -4.828 1.00 59.16 71 VAL A C 1
ATOM 504 O O . VAL A 1 71 ? 21.479 -8.210 -5.689 1.00 59.16 71 VAL A O 1
ATOM 507 N N . GLY A 1 72 ? 20.999 -7.586 -3.601 1.00 57.22 72 GLY A N 1
ATOM 508 C CA . GLY A 1 72 ? 22.389 -7.408 -3.176 1.00 57.22 72 GLY A CA 1
ATOM 509 C C . GLY A 1 72 ? 23.225 -8.690 -3.261 1.00 57.22 72 GLY A C 1
ATOM 510 O O . GLY A 1 72 ? 24.380 -8.635 -3.683 1.00 57.22 72 GLY A O 1
ATOM 511 N N . HIS A 1 73 ? 22.645 -9.851 -2.940 1.00 53.25 73 HIS A N 1
ATOM 512 C CA . HIS A 1 73 ? 23.287 -11.157 -3.129 1.00 53.25 73 HIS A CA 1
ATOM 513 C C . HIS A 1 73 ? 23.412 -11.559 -4.605 1.00 53.25 73 HIS A C 1
ATOM 515 O O . HIS A 1 73 ? 24.419 -12.155 -4.982 1.00 53.25 73 HIS A O 1
ATOM 521 N N . LEU A 1 74 ? 22.445 -11.204 -5.456 1.00 49.06 74 LEU A N 1
ATOM 522 C CA . LEU A 1 74 ? 22.529 -11.433 -6.906 1.00 49.06 74 LEU A CA 1
ATOM 523 C C . LEU A 1 74 ? 23.599 -10.554 -7.580 1.00 49.06 74 LEU A C 1
ATOM 525 O O . LEU A 1 74 ? 24.200 -10.968 -8.569 1.00 49.06 74 LEU A O 1
ATOM 529 N N . VAL A 1 75 ? 23.863 -9.360 -7.038 1.00 50.62 75 VAL A N 1
ATOM 530 C CA . VAL A 1 75 ? 24.870 -8.415 -7.556 1.00 50.62 75 VAL A CA 1
ATOM 531 C C . VAL A 1 75 ? 26.281 -8.713 -7.021 1.00 50.62 75 VAL A C 1
ATOM 533 O O . VAL A 1 75 ? 27.242 -8.586 -7.776 1.00 50.62 75 VAL A O 1
ATOM 536 N N . ASN A 1 76 ? 26.424 -9.151 -5.761 1.00 48.12 76 ASN A N 1
ATOM 537 C CA . ASN A 1 76 ? 27.719 -9.475 -5.130 1.00 48.12 76 ASN A CA 1
ATOM 538 C C . ASN A 1 76 ? 28.122 -10.962 -5.206 1.00 48.12 76 ASN A C 1
ATOM 540 O O . ASN A 1 76 ? 29.186 -11.329 -4.720 1.00 48.12 76 ASN A O 1
ATOM 544 N N . GLY A 1 77 ? 27.289 -11.830 -5.785 1.00 45.12 77 GLY A N 1
ATOM 545 C CA . GLY A 1 77 ? 27.567 -13.262 -5.965 1.00 45.12 77 GLY A CA 1
ATOM 546 C C . GLY A 1 77 ? 28.363 -13.622 -7.228 1.00 45.12 77 GLY A C 1
ATOM 547 O O . GLY A 1 77 ? 28.305 -14.776 -7.653 1.00 45.12 77 GLY A O 1
ATOM 548 N N . ARG A 1 78 ? 29.055 -12.658 -7.853 1.00 43.69 78 ARG A N 1
ATOM 549 C CA . ARG A 1 78 ? 30.015 -12.897 -8.945 1.00 43.69 78 ARG A CA 1
ATOM 550 C C . ARG A 1 78 ? 31.445 -12.893 -8.434 1.00 43.69 78 ARG A C 1
ATOM 552 O O . ARG A 1 78 ? 31.788 -11.954 -7.687 1.00 43.69 78 ARG A O 1
#

Sequence (78 aa):
MNDAIDDLVAERLSAAAGDPAALADLRGALIAGLSLAIAVTAEGSDRAASFLCEEATSLLFETVTEHAWAVGHLVNGR

Foldseek 3Di:
DVVVVVVVLVVQCVVCPPPPVSVVVSVVVVVVVLLVVLVVVCVPPPVSSVVSVVVVVVVVVVVVVVVVVVVVCVVPVD

Organism: NCBI:txid944322

Secondary structure (DSSP, 8-state):
--HHHHHHHHHHHHHHTT-HHHHHHHHHHHHHHHHHHHHHHTTT-HHHHHHHHHHHHHHHHHHHHHHHHHHHHHHH--

pLDDT: mean 82.29, std 14.14, range [43.69, 96.25]